Protein AF-A0A8R7PH50-F1 (afdb_monomer)

pLDDT: mean 73.15, std 24.04, range [29.03, 97.69]

Mean predicted aligned error: 17.07 Å

InterPro domains:
  IPR008195 Large ribosomal subunit protein eL34 [PF01199] (1-93)
  IPR008195 Large ribosomal subunit protein eL34 [PR01250] (13-26)
  IPR008195 Large ribosomal subunit protein eL34 [PR01250] (26-43)
  IPR008195 Large ribosomal subunit protein eL34 [PR01250] (44-54)
  IPR008195 Large ribosomal subunit protein eL34 [PR01250] (66-88)
  IPR008195 Large ribosomal subunit protein eL34 [PTHR10759] (1-93)
  IPR018065 Large ribosomal subunit protein eL34, conserved site [PS01145] (15-28)
  IPR038562 Large ribosomal subunit protein eL34, C-terminal domain superfamily [G3DSA:6.20.340.10] (39-98)

Structure (mmCIF, N/CA/C/O backbone):
data_AF-A0A8R7PH50-F1
#
_entry.id   AF-A0A8R7PH50-F1
#
loop_
_atom_site.group_PDB
_atom_site.id
_atom_site.type_symbol
_atom_site.label_atom_id
_atom_site.label_alt_id
_atom_site.label_comp_id
_atom_site.label_asym_id
_atom_site.label_entity_id
_atom_site.label_seq_id
_atom_site.pdbx_PDB_ins_code
_atom_site.Cartn_x
_atom_site.Cartn_y
_atom_site.Cartn_z
_atom_site.occupancy
_atom_site.B_iso_or_equiv
_atom_site.auth_seq_id
_atom_site.auth_comp_id
_atom_site.auth_asym_id
_atom_site.auth_atom_id
_atom_site.pdbx_PDB_model_num
ATOM 1 N N . MET A 1 1 ? -35.420 -4.222 21.390 1.00 72.69 1 MET A N 1
ATOM 2 C CA . MET A 1 1 ? -34.577 -3.058 21.012 1.00 72.69 1 MET A CA 1
ATOM 3 C C . MET A 1 1 ? -33.168 -3.533 20.674 1.00 72.69 1 MET A C 1
ATOM 5 O O . MET A 1 1 ? -32.675 -4.430 21.343 1.00 72.69 1 MET A O 1
ATOM 9 N N . VAL A 1 2 ? -32.517 -2.946 19.665 1.00 85.06 2 VAL A N 1
ATOM 10 C CA . VAL A 1 2 ? -31.097 -3.212 19.349 1.00 85.06 2 VAL A CA 1
ATOM 11 C C . VAL A 1 2 ? -30.196 -2.514 20.377 1.00 85.06 2 VAL A C 1
ATOM 13 O O . VAL A 1 2 ? -30.500 -1.403 20.812 1.00 85.06 2 VAL A O 1
ATOM 16 N N . GLN A 1 3 ? -29.089 -3.149 20.772 1.00 89.44 3 GLN A N 1
ATOM 17 C CA . GLN A 1 3 ? -28.140 -2.582 21.735 1.00 89.44 3 GLN A CA 1
ATOM 18 C C . GLN A 1 3 ? -27.491 -1.297 21.181 1.00 89.44 3 GLN A C 1
ATOM 20 O O . GLN A 1 3 ? -26.799 -1.334 20.162 1.00 89.44 3 GLN A O 1
ATOM 25 N N . ARG A 1 4 ? -27.690 -0.158 21.860 1.00 92.12 4 ARG A N 1
ATOM 26 C CA . ARG A 1 4 ? -27.020 1.118 21.544 1.00 92.12 4 ARG A CA 1
ATOM 27 C C . ARG A 1 4 ? -25.579 1.116 22.060 1.00 92.12 4 ARG A C 1
ATOM 29 O O . ARG A 1 4 ? -25.273 0.469 23.059 1.00 92.12 4 ARG A O 1
ATOM 36 N N . LEU A 1 5 ? -24.699 1.850 21.379 1.00 94.25 5 LEU A N 1
ATOM 37 C CA . LEU A 1 5 ? -23.260 1.856 21.644 1.00 94.25 5 LEU A CA 1
ATOM 38 C C . LEU A 1 5 ? -22.731 3.266 21.890 1.00 94.25 5 LEU A C 1
ATOM 40 O O . LEU A 1 5 ? -23.146 4.217 21.230 1.00 94.25 5 LEU A O 1
ATOM 44 N N . THR A 1 6 ? -21.750 3.372 22.781 1.00 94.94 6 THR A N 1
ATOM 45 C CA . THR A 1 6 ? -21.052 4.614 23.127 1.00 94.94 6 THR A CA 1
ATOM 46 C C . THR A 1 6 ? -19.576 4.536 22.742 1.00 94.94 6 THR A C 1
ATOM 48 O O . THR A 1 6 ? -18.958 3.466 22.761 1.00 94.94 6 THR A O 1
ATOM 51 N N . TYR A 1 7 ? -18.991 5.670 22.349 1.00 96.31 7 TYR A N 1
ATOM 52 C CA . TYR A 1 7 ? -17.561 5.746 22.049 1.00 96.31 7 TYR A CA 1
ATOM 53 C C . TYR A 1 7 ? -16.721 5.452 23.301 1.00 96.31 7 TYR A C 1
ATOM 55 O O . TYR A 1 7 ? -17.050 5.890 24.396 1.00 96.31 7 TYR A O 1
ATOM 63 N N . ARG A 1 8 ? -15.612 4.719 23.130 1.00 93.81 8 ARG A N 1
ATOM 64 C CA . ARG A 1 8 ? -14.705 4.337 24.230 1.00 93.81 8 ARG A CA 1
ATOM 65 C C . ARG A 1 8 ? -13.585 5.354 24.484 1.00 93.81 8 ARG A C 1
ATOM 67 O O . ARG A 1 8 ? -12.971 5.331 25.542 1.00 93.81 8 ARG A O 1
ATOM 74 N N . LYS A 1 9 ? -13.252 6.190 23.496 1.00 93.00 9 LYS A N 1
ATOM 75 C CA . LYS A 1 9 ? -12.278 7.287 23.622 1.00 93.00 9 LYS A CA 1
ATOM 76 C C . LYS A 1 9 ? -12.958 8.547 24.139 1.00 93.00 9 LYS A C 1
ATOM 78 O O . LYS A 1 9 ? -14.134 8.765 23.881 1.00 93.00 9 LYS A O 1
ATOM 83 N N . ARG A 1 10 ? -12.147 9.437 24.721 1.00 95.44 10 ARG A N 1
ATOM 84 C CA . ARG A 1 10 ? -12.545 10.795 25.124 1.00 95.44 10 ARG A CA 1
ATOM 85 C C . ARG A 1 10 ? -13.176 11.615 23.989 1.00 95.44 10 ARG A C 1
ATOM 87 O O . ARG A 1 10 ? -14.043 12.438 24.243 1.00 95.44 10 ARG A O 1
ATOM 94 N N . HIS A 1 11 ? -12.729 11.433 22.745 1.00 94.88 11 HIS A N 1
ATOM 95 C CA . HIS A 1 11 ? -13.247 12.203 21.612 1.00 94.88 11 HIS A CA 1
ATOM 96 C C . HIS A 1 11 ? -14.622 11.688 21.166 1.00 94.88 11 HIS A C 1
ATOM 98 O O . HIS A 1 11 ? -14.730 10.585 20.625 1.00 94.88 11 HIS A O 1
ATOM 104 N N . SER A 1 12 ? -15.642 12.526 21.350 1.00 94.88 12 SER A N 1
ATOM 105 C CA . SER A 1 12 ? -17.048 12.256 21.026 1.00 94.88 12 SER A CA 1
ATOM 106 C C . SER A 1 12 ? -17.415 12.516 19.559 1.00 94.88 12 SER A C 1
ATOM 108 O O . SER A 1 12 ? -18.400 11.972 19.067 1.00 94.88 12 SER A O 1
ATOM 110 N N . TYR A 1 13 ? -16.627 13.319 18.839 1.00 96.50 13 TYR A N 1
ATOM 111 C CA . TYR A 1 13 ? -16.949 13.743 17.474 1.00 96.50 13 TYR A CA 1
ATOM 112 C C . TYR A 1 13 ? -16.704 12.657 16.414 1.00 96.50 13 TYR A C 1
ATOM 114 O O . TYR A 1 13 ? -15.697 11.933 16.440 1.00 96.50 13 TYR A O 1
ATOM 122 N N . ALA A 1 14 ? -17.587 12.610 15.413 1.00 95.12 14 ALA A N 1
ATOM 123 C CA . ALA A 1 14 ? -17.524 11.699 14.269 1.00 95.12 14 ALA A CA 1
ATOM 124 C C . ALA A 1 14 ? -16.546 12.200 13.187 1.00 95.12 14 ALA A C 1
ATOM 126 O O . ALA A 1 14 ? -16.924 12.577 12.081 1.00 95.12 14 ALA A O 1
ATOM 127 N N . THR A 1 15 ? -15.254 12.235 13.512 1.00 95.94 15 THR A N 1
ATOM 128 C CA . THR A 1 15 ? -14.207 12.673 12.575 1.00 95.94 15 THR A CA 1
ATOM 129 C C . THR A 1 15 ? -13.652 11.516 11.741 1.00 95.94 15 THR A C 1
ATOM 131 O O . THR A 1 15 ? -13.699 10.350 12.134 1.00 95.94 15 THR A O 1
ATOM 134 N N . LYS A 1 16 ? -13.010 11.826 10.603 1.00 94.12 16 LYS A N 1
ATOM 135 C CA . LYS A 1 16 ? -12.380 10.819 9.720 1.00 94.12 16 LYS A CA 1
ATOM 136 C C . LYS A 1 16 ? -11.319 9.954 10.424 1.00 94.12 16 LYS A C 1
ATOM 138 O O . LYS A 1 16 ? -10.982 8.885 9.931 1.00 94.12 16 LYS A O 1
ATOM 143 N N . SER A 1 17 ? -10.691 10.429 11.500 1.00 93.38 17 SER A N 1
ATOM 144 C CA . SER A 1 17 ? -9.720 9.654 12.296 1.00 93.38 17 SER A CA 1
ATOM 145 C C . SER A 1 17 ? -10.383 8.784 13.361 1.00 93.38 17 SER A C 1
ATOM 147 O O . SER A 1 17 ? -9.772 7.802 13.780 1.00 93.38 17 SER A O 1
ATOM 149 N N . ASN A 1 18 ? -11.609 9.117 13.768 1.00 95.69 18 ASN A N 1
ATOM 150 C CA . ASN A 1 18 ? -12.392 8.416 14.781 1.00 95.69 18 ASN A CA 1
ATOM 151 C C . ASN A 1 18 ? -13.345 7.381 14.157 1.00 95.69 18 ASN A C 1
ATOM 153 O O . ASN A 1 18 ? -14.480 7.214 14.594 1.00 95.69 18 ASN A O 1
ATOM 157 N N . GLN A 1 19 ? -12.893 6.695 13.104 1.00 95.00 19 GLN A N 1
ATOM 158 C CA . GLN A 1 19 ? -13.675 5.646 12.455 1.00 95.00 19 GLN A CA 1
ATOM 159 C C . GLN A 1 19 ? -13.771 4.419 13.366 1.00 95.00 19 GLN A C 1
ATOM 161 O O . GLN A 1 19 ? -12.776 3.952 13.933 1.00 95.00 19 GLN A O 1
ATOM 166 N N . THR A 1 20 ? -14.981 3.884 13.497 1.00 95.88 20 THR A N 1
ATOM 167 C CA . THR A 1 20 ? -15.283 2.748 14.368 1.00 95.88 20 THR A CA 1
ATOM 168 C C . THR A 1 20 ? -15.916 1.610 13.579 1.00 95.88 20 THR A C 1
ATOM 170 O O . THR A 1 20 ? -16.556 1.820 12.552 1.00 95.88 20 THR A O 1
ATOM 173 N N . ARG A 1 21 ? -15.705 0.383 14.056 1.00 96.06 21 ARG A N 1
ATOM 174 C CA . ARG A 1 21 ? -16.382 -0.828 13.593 1.00 96.06 21 ARG A CA 1
ATOM 175 C C . ARG A 1 21 ? -17.095 -1.451 14.783 1.00 96.06 21 ARG A C 1
ATOM 177 O O . ARG A 1 21 ? -16.498 -1.580 15.852 1.00 96.06 21 ARG A O 1
ATOM 184 N N . VAL A 1 22 ? -18.349 -1.843 14.598 1.00 95.88 22 VAL A N 1
ATOM 185 C CA . VAL A 1 22 ? -19.089 -2.615 15.599 1.00 95.88 22 VAL A CA 1
ATOM 186 C C . VAL A 1 22 ? -18.622 -4.065 15.533 1.00 95.88 22 VAL A C 1
ATOM 188 O O . VAL A 1 22 ? -18.632 -4.674 14.463 1.00 95.88 22 VAL A O 1
ATOM 191 N N . VAL A 1 23 ? -18.179 -4.606 16.665 1.00 95.81 23 VAL A N 1
ATOM 192 C CA . VAL A 1 23 ? -17.703 -5.988 16.787 1.00 95.81 23 VAL A CA 1
ATOM 193 C C . VAL A 1 23 ? -18.449 -6.661 17.937 1.00 95.81 23 VAL A C 1
ATOM 195 O O . VAL A 1 23 ? -18.641 -6.051 18.990 1.00 95.81 23 VAL A O 1
ATOM 198 N N . LYS A 1 24 ? -18.877 -7.911 17.731 1.00 95.75 24 LYS A N 1
ATOM 199 C CA . LYS A 1 24 ? -19.385 -8.775 18.804 1.00 95.75 24 LYS A CA 1
ATOM 200 C C . LYS A 1 24 ? -18.197 -9.310 19.592 1.00 95.75 24 LYS A C 1
ATOM 202 O O . LYS A 1 24 ? -17.303 -9.925 19.015 1.00 95.75 24 LYS A O 1
ATOM 207 N N . THR A 1 25 ? -18.160 -9.037 20.888 1.00 94.62 25 THR A N 1
ATOM 208 C CA . THR A 1 25 ? -17.159 -9.627 21.777 1.00 94.62 25 THR A CA 1
ATOM 209 C C . THR A 1 25 ? -17.535 -11.076 22.097 1.00 94.62 25 THR A C 1
ATOM 211 O O . THR A 1 25 ? -18.711 -11.430 22.000 1.00 94.62 25 THR A O 1
ATOM 214 N N . PRO A 1 26 ? -16.573 -11.921 22.509 1.00 97.69 26 PRO A N 1
ATOM 215 C CA . PRO A 1 26 ? -16.873 -13.289 22.943 1.00 97.69 26 PRO A CA 1
ATOM 216 C C . PRO A 1 26 ? -17.895 -13.345 24.092 1.00 97.69 26 PRO A C 1
ATOM 218 O O . PRO A 1 26 ? -18.672 -14.284 24.163 1.00 97.69 26 PRO A O 1
ATOM 221 N N . GLY A 1 27 ? -17.987 -12.301 24.927 1.00 94.88 27 GLY A N 1
ATOM 222 C CA . GLY A 1 27 ? -19.024 -12.167 25.961 1.00 94.88 27 GLY A CA 1
ATOM 223 C C . GLY A 1 27 ? -20.410 -11.750 25.445 1.00 94.88 27 GLY A C 1
ATOM 224 O O . GLY A 1 27 ? -21.210 -11.239 26.222 1.00 94.88 27 GLY A O 1
ATOM 225 N N . GLY A 1 28 ? -20.675 -11.853 24.139 1.00 92.38 28 GLY A N 1
ATOM 226 C CA . GLY A 1 28 ? -21.988 -11.588 23.538 1.00 92.38 28 GLY A CA 1
ATOM 227 C C . GLY A 1 28 ? -22.396 -10.113 23.453 1.00 92.38 28 GLY A C 1
ATOM 228 O O . GLY A 1 28 ? -23.514 -9.812 23.043 1.00 92.38 28 GLY A O 1
ATOM 229 N N . ARG A 1 29 ? -21.508 -9.171 23.801 1.00 93.62 29 ARG A N 1
ATOM 230 C CA . ARG A 1 29 ? -21.803 -7.726 23.805 1.00 93.62 29 ARG A CA 1
ATOM 231 C C . ARG A 1 29 ? -21.351 -7.077 22.500 1.00 93.62 29 ARG A C 1
ATOM 233 O O . ARG A 1 29 ? -20.256 -7.349 22.005 1.00 93.62 29 ARG A O 1
ATOM 240 N N . LEU A 1 30 ? -22.156 -6.164 21.962 1.00 95.56 30 LEU A N 1
ATOM 241 C CA . LEU A 1 30 ? -21.722 -5.299 20.866 1.00 95.56 30 LEU A CA 1
ATOM 242 C C . LEU A 1 30 ? -20.850 -4.169 21.426 1.00 95.56 30 LEU A C 1
ATOM 244 O O . LEU A 1 30 ? -21.208 -3.538 22.418 1.00 95.56 30 LEU A O 1
ATOM 248 N N . VAL A 1 31 ? -19.685 -3.931 20.818 1.00 95.19 31 VAL A N 1
ATOM 249 C CA . VAL A 1 31 ? -18.736 -2.891 21.250 1.00 95.19 31 VAL A CA 1
ATOM 250 C C . VAL A 1 31 ? -18.092 -2.216 20.034 1.00 95.19 31 VAL A C 1
ATOM 252 O O . VAL A 1 31 ? -17.787 -2.873 19.036 1.00 95.19 31 VAL A O 1
ATOM 255 N N . TYR A 1 32 ? -17.829 -0.905 20.118 1.00 96.06 32 TYR A N 1
ATOM 256 C CA . TYR A 1 32 ? -17.016 -0.205 19.120 1.00 96.06 32 TYR A CA 1
ATOM 257 C C . TYR A 1 32 ? -15.528 -0.543 19.258 1.00 96.06 32 TYR A C 1
ATOM 259 O O . TYR A 1 32 ? -14.914 -0.370 20.316 1.00 96.06 32 TYR A O 1
ATOM 267 N N . GLN A 1 33 ? -14.919 -0.942 18.146 1.00 95.69 33 GLN A N 1
ATOM 268 C CA . GLN A 1 33 ? -13.472 -1.007 17.981 1.00 95.69 33 GLN A CA 1
ATOM 269 C C . GLN A 1 33 ? -12.998 0.092 17.031 1.00 95.69 33 GLN A C 1
ATOM 271 O O . GLN A 1 33 ? -13.599 0.340 15.984 1.00 95.69 33 GLN A O 1
ATOM 276 N N . TYR A 1 34 ? -11.903 0.759 17.392 1.00 95.50 34 TYR A N 1
ATOM 277 C CA . TYR A 1 34 ? -11.336 1.824 16.573 1.00 95.50 34 TYR A CA 1
ATOM 278 C C . TYR A 1 34 ? -10.526 1.248 15.427 1.00 95.50 34 TYR A C 1
ATOM 280 O O . TYR A 1 34 ? -9.557 0.520 15.638 1.00 95.50 34 TYR A O 1
ATOM 288 N N . THR A 1 35 ? -10.895 1.637 14.214 1.00 94.06 35 THR A N 1
ATOM 289 C CA . THR A 1 35 ? -10.172 1.247 13.009 1.00 94.06 35 THR A CA 1
ATOM 290 C C . THR A 1 35 ? -9.344 2.429 12.525 1.00 94.06 35 THR A C 1
ATOM 292 O O . THR A 1 35 ? -9.778 3.581 12.548 1.00 94.06 35 THR A O 1
ATOM 295 N N . LYS A 1 36 ? -8.109 2.167 12.098 1.00 94.38 36 LYS A N 1
ATOM 296 C CA . LYS A 1 36 ? -7.271 3.198 11.480 1.00 94.38 36 LYS A CA 1
ATOM 297 C C . LYS A 1 36 ? -7.816 3.533 10.087 1.00 94.38 36 LYS A C 1
ATOM 299 O O . LYS A 1 36 ? -8.364 2.671 9.408 1.00 94.38 36 LYS A O 1
ATOM 304 N N . LYS A 1 37 ? -7.577 4.766 9.627 1.00 94.69 37 LYS A N 1
ATOM 305 C CA . LYS A 1 37 ? -7.857 5.165 8.238 1.00 94.69 37 LYS A CA 1
ATOM 306 C C . LYS A 1 37 ? -7.211 4.179 7.262 1.00 94.69 37 LYS A C 1
ATOM 308 O O . LYS A 1 37 ? -6.031 3.855 7.422 1.00 94.69 37 LYS A O 1
ATOM 313 N N . ARG A 1 38 ? -7.971 3.764 6.246 1.00 92.75 38 ARG A N 1
ATOM 314 C CA . ARG A 1 38 ? -7.458 2.945 5.142 1.00 92.75 38 ARG A CA 1
ATOM 315 C C . ARG A 1 38 ? -6.370 3.721 4.402 1.00 92.75 38 ARG A C 1
ATOM 317 O O . ARG A 1 38 ? -6.560 4.889 4.065 1.00 92.75 38 ARG A O 1
ATOM 324 N N . ALA A 1 39 ? -5.220 3.086 4.206 1.00 93.19 39 ALA A N 1
ATOM 325 C CA . ALA A 1 39 ? -4.103 3.692 3.500 1.00 93.19 39 ALA A CA 1
ATOM 326 C C . ALA A 1 39 ? -4.278 3.541 1.985 1.00 93.19 39 ALA A C 1
ATOM 328 O O . ALA A 1 39 ? -4.769 2.520 1.503 1.00 93.19 39 ALA A O 1
ATOM 329 N N . SER A 1 40 ? -3.845 4.557 1.242 1.00 91.06 40 SER A N 1
ATOM 330 C CA . SER A 1 40 ? -3.615 4.418 -0.194 1.00 91.06 40 SER A CA 1
ATOM 331 C C . SER A 1 40 ? -2.228 3.822 -0.415 1.00 91.06 40 SER A C 1
ATOM 333 O O . SER A 1 40 ? -1.280 4.215 0.262 1.00 91.06 40 SER A O 1
ATOM 335 N N . GLY A 1 41 ? -2.122 2.864 -1.335 1.00 90.44 41 GLY A N 1
ATOM 336 C CA . GLY A 1 41 ? -0.841 2.279 -1.727 1.00 90.44 41 GLY A CA 1
ATOM 337 C C . GLY A 1 41 ? 0.038 3.241 -2.534 1.00 90.44 41 GLY A C 1
ATOM 338 O O . GLY A 1 41 ? -0.469 4.250 -3.040 1.00 90.44 41 GLY A O 1
ATOM 339 N N . PRO A 1 42 ? 1.334 2.920 -2.686 1.00 93.31 42 PRO A N 1
ATOM 340 C CA . PRO A 1 42 ? 2.244 3.686 -3.527 1.00 93.31 42 PRO A CA 1
ATOM 341 C C . PRO A 1 42 ? 1.801 3.624 -4.993 1.00 93.31 42 PRO A C 1
ATOM 343 O O . PRO A 1 42 ? 1.416 2.569 -5.508 1.00 93.31 42 PRO A O 1
ATOM 346 N N . LYS A 1 43 ? 1.843 4.778 -5.659 1.00 94.12 43 LYS A N 1
ATOM 347 C CA . LYS A 1 43 ? 1.451 4.942 -7.061 1.00 94.12 43 LYS A CA 1
ATOM 348 C C . LYS A 1 43 ? 2.669 5.287 -7.907 1.00 94.12 43 LYS A C 1
ATOM 350 O O . LYS A 1 43 ? 3.577 5.963 -7.435 1.00 94.12 43 LYS A O 1
ATOM 355 N N . CYS A 1 44 ? 2.646 4.849 -9.158 1.00 93.94 44 CYS A N 1
ATOM 356 C CA . CYS A 1 44 ? 3.578 5.308 -10.176 1.00 93.94 44 CYS A CA 1
ATOM 357 C C . CYS A 1 44 ? 3.278 6.782 -10.515 1.00 93.94 44 CYS A C 1
ATOM 359 O O . CYS A 1 44 ? 2.109 7.093 -10.752 1.00 93.94 44 CYS A O 1
ATOM 361 N N . PRO A 1 45 ? 4.281 7.676 -10.584 1.00 92.38 45 PRO A N 1
ATOM 362 C CA . PRO A 1 45 ? 4.068 9.074 -10.959 1.00 92.38 45 PRO A CA 1
ATOM 363 C C . PRO A 1 45 ? 3.690 9.247 -12.436 1.00 92.38 45 PRO A C 1
ATOM 365 O O . PRO A 1 45 ? 2.948 10.162 -12.757 1.00 92.38 45 PRO A O 1
ATOM 368 N N . VAL A 1 46 ? 4.163 8.360 -13.322 1.00 92.38 46 VAL A N 1
ATOM 369 C CA . VAL A 1 46 ? 3.903 8.444 -14.772 1.00 92.38 46 VAL A CA 1
ATOM 370 C C . VAL A 1 46 ? 2.525 7.874 -15.107 1.00 92.38 46 VAL A C 1
ATOM 372 O O . VAL A 1 46 ? 1.681 8.545 -15.681 1.00 92.38 46 VAL A O 1
ATOM 375 N N . THR A 1 47 ? 2.272 6.625 -14.710 1.00 90.56 47 THR A N 1
ATOM 376 C CA . THR A 1 47 ? 1.043 5.913 -15.094 1.00 90.56 47 THR A CA 1
ATOM 377 C C . THR A 1 47 ? -0.119 6.141 -14.119 1.00 90.56 47 THR A C 1
ATOM 379 O O . THR A 1 47 ? -1.231 5.698 -14.381 1.00 90.56 47 THR A O 1
ATOM 382 N N . GLY A 1 48 ? 0.128 6.666 -12.913 1.00 90.25 48 GLY A N 1
ATOM 383 C CA . GLY A 1 48 ? -0.874 6.760 -11.835 1.00 90.25 48 GLY A CA 1
ATOM 384 C C . GLY A 1 48 ? -1.341 5.414 -11.247 1.00 90.25 48 GLY A C 1
ATOM 385 O O . GLY A 1 48 ? -1.982 5.380 -10.191 1.00 90.25 48 GLY A O 1
ATOM 386 N N . LYS A 1 49 ? -0.998 4.290 -11.894 1.00 91.12 49 LYS A N 1
ATOM 387 C CA . LYS A 1 49 ? -1.290 2.921 -11.449 1.00 91.12 49 LYS A CA 1
ATOM 388 C C . LYS A 1 49 ? -0.589 2.617 -10.121 1.00 91.12 49 LYS A C 1
ATOM 390 O O . LYS A 1 49 ? 0.515 3.093 -9.849 1.00 91.12 49 LYS A O 1
ATOM 395 N N . LYS A 1 50 ? -1.231 1.793 -9.291 1.00 92.00 50 LYS A N 1
ATOM 396 C CA . LYS A 1 50 ? -0.655 1.301 -8.030 1.00 92.00 50 LYS A CA 1
ATOM 397 C C . LYS A 1 50 ? 0.484 0.327 -8.325 1.00 92.00 50 LYS A C 1
ATOM 399 O O . LYS A 1 50 ? 0.397 -0.454 -9.272 1.00 92.00 50 LYS A O 1
ATOM 404 N N . ILE A 1 51 ? 1.535 0.362 -7.513 1.00 92.06 51 ILE A N 1
ATOM 405 C CA . ILE A 1 51 ? 2.664 -0.558 -7.665 1.00 92.06 51 ILE A CA 1
ATOM 406 C C . ILE A 1 51 ? 2.262 -1.931 -7.125 1.00 92.06 51 ILE A C 1
ATOM 408 O O . ILE A 1 51 ? 1.904 -2.074 -5.957 1.00 92.06 51 ILE A O 1
ATOM 412 N N . GLN A 1 52 ? 2.315 -2.938 -7.994 1.00 90.81 52 GLN A N 1
ATOM 413 C CA . GLN A 1 52 ? 2.012 -4.324 -7.648 1.00 90.81 52 GLN A CA 1
ATOM 414 C C . GLN A 1 52 ? 3.112 -4.917 -6.755 1.00 90.81 52 GLN A C 1
ATOM 416 O O . GLN A 1 52 ? 4.281 -4.550 -6.864 1.00 90.81 52 GLN A O 1
ATOM 421 N N . GLY A 1 53 ? 2.730 -5.832 -5.864 1.00 90.81 53 GLY A N 1
ATOM 422 C CA . GLY A 1 53 ? 3.654 -6.518 -4.953 1.00 90.81 53 GLY A CA 1
ATOM 423 C C . GLY A 1 53 ? 4.003 -5.751 -3.672 1.00 90.81 53 GLY A C 1
ATOM 424 O O . GLY A 1 53 ? 4.598 -6.337 -2.773 1.00 90.81 53 GLY A O 1
ATOM 425 N N . ILE A 1 54 ? 3.599 -4.481 -3.535 1.00 93.44 54 ILE A N 1
ATOM 426 C CA . ILE A 1 54 ? 3.830 -3.692 -2.316 1.00 93.44 54 ILE A CA 1
ATOM 427 C C . ILE A 1 54 ? 2.518 -3.561 -1.515 1.00 93.44 54 ILE A C 1
ATOM 429 O O . ILE A 1 54 ? 1.509 -3.105 -2.056 1.00 93.44 54 ILE A O 1
ATOM 433 N N . PRO A 1 55 ? 2.496 -3.918 -0.215 1.00 93.06 55 PRO A N 1
ATOM 434 C CA . PRO A 1 55 ? 1.279 -3.919 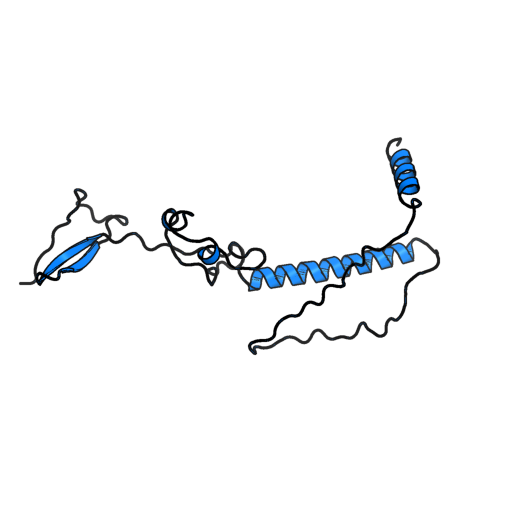0.591 1.00 93.06 55 PRO A CA 1
ATOM 435 C C . PRO A 1 55 ? 0.783 -2.502 0.894 1.00 93.06 55 PRO A C 1
ATOM 437 O O . PRO A 1 55 ? 1.563 -1.605 1.197 1.00 93.06 55 PRO A O 1
ATOM 440 N N . HIS A 1 56 ? -0.531 -2.282 0.889 1.00 93.25 56 HIS A N 1
ATOM 441 C CA . HIS A 1 56 ? -1.121 -0.967 1.161 1.00 93.25 56 HIS A CA 1
ATOM 442 C C . HIS A 1 56 ? -1.224 -0.702 2.667 1.00 93.25 56 HIS A C 1
ATOM 444 O O . HIS A 1 56 ? -2.232 -1.006 3.304 1.00 93.25 56 HIS A O 1
ATOM 450 N N . LEU A 1 57 ? -0.167 -0.132 3.237 1.00 93.75 57 LEU A N 1
ATOM 451 C CA . LEU A 1 57 ? -0.061 0.129 4.670 1.00 93.75 57 LEU A CA 1
ATOM 452 C C . LEU A 1 57 ? 0.103 1.618 4.960 1.00 93.75 57 LEU A C 1
ATOM 454 O O . LEU A 1 57 ? 0.389 2.434 4.084 1.00 93.75 57 LEU A O 1
ATOM 458 N N . ARG A 1 58 ? -0.080 1.998 6.223 1.00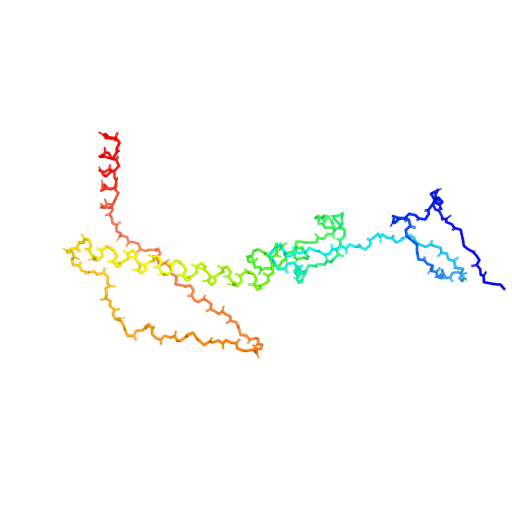 93.81 58 ARG A N 1
ATOM 459 C CA . ARG A 1 58 ? 0.151 3.382 6.654 1.00 93.81 58 ARG A CA 1
ATOM 460 C C . ARG A 1 58 ? 1.664 3.630 6.793 1.00 93.81 58 ARG A C 1
ATOM 462 O O 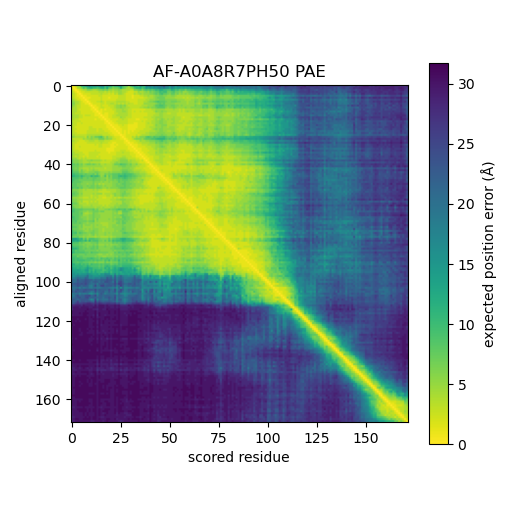. ARG A 1 58 ? 2.374 2.702 7.168 1.00 93.81 58 ARG A O 1
ATOM 469 N N . PRO A 1 59 ? 2.195 4.855 6.605 1.00 92.75 59 PRO A N 1
ATOM 470 C CA . PRO A 1 59 ? 3.648 5.092 6.654 1.00 92.75 59 PRO A CA 1
ATOM 471 C C . PRO A 1 59 ? 4.340 4.620 7.946 1.00 92.75 59 PRO A C 1
ATOM 473 O O . PRO A 1 59 ? 5.477 4.162 7.927 1.00 92.75 59 PRO A O 1
ATOM 476 N N . THR A 1 60 ? 3.631 4.648 9.080 1.00 93.38 60 THR A N 1
ATOM 477 C CA . THR A 1 60 ? 4.135 4.118 10.362 1.00 93.38 60 THR A CA 1
ATOM 478 C C . THR A 1 60 ? 4.356 2.597 10.359 1.00 93.38 60 THR A C 1
ATOM 480 O O . THR A 1 60 ? 5.195 2.089 11.094 1.00 93.38 60 THR A O 1
ATOM 483 N N . GLU A 1 61 ? 3.619 1.857 9.532 1.00 93.38 61 GLU A N 1
ATOM 484 C CA . GLU A 1 61 ? 3.738 0.402 9.374 1.00 93.38 61 GLU A CA 1
ATOM 485 C C . GLU A 1 61 ? 4.825 0.016 8.360 1.00 93.38 61 GLU A C 1
ATOM 487 O O . GLU A 1 61 ? 5.392 -1.063 8.473 1.00 93.38 61 GLU A O 1
ATOM 492 N N . TYR A 1 62 ? 5.203 0.923 7.453 1.00 92.06 62 TYR A N 1
ATOM 493 C CA . TYR A 1 62 ? 6.341 0.756 6.536 1.00 92.06 62 TYR A CA 1
ATOM 494 C C . TYR A 1 62 ? 7.718 0.892 7.203 1.00 92.06 62 TYR A C 1
ATOM 496 O O . TYR A 1 62 ? 8.752 0.664 6.564 1.00 92.06 62 TYR A O 1
ATOM 504 N N . LYS A 1 63 ? 7.759 1.276 8.484 1.00 93.81 63 LYS A N 1
ATOM 505 C CA . LYS A 1 63 ? 9.008 1.386 9.241 1.00 93.81 63 LYS A CA 1
ATOM 506 C C . LYS A 1 63 ? 9.745 0.042 9.267 1.00 93.81 63 LYS A C 1
ATOM 508 O O . LYS A 1 63 ? 9.135 -1.019 9.395 1.00 93.81 63 LYS A O 1
ATOM 513 N N . ARG A 1 64 ? 11.081 0.108 9.214 1.00 91.94 64 ARG A N 1
ATOM 514 C CA . ARG A 1 64 ? 11.979 -1.065 9.180 1.00 91.94 64 ARG A CA 1
ATOM 515 C C . ARG A 1 64 ? 11.787 -2.020 10.367 1.00 91.94 64 ARG A C 1
ATOM 517 O O . ARG A 1 64 ? 12.067 -3.199 10.220 1.00 91.94 64 ARG A O 1
ATOM 524 N N . SER A 1 65 ? 11.292 -1.526 11.502 1.00 94.38 65 SER A N 1
ATOM 525 C CA . SER A 1 65 ? 11.013 -2.333 12.696 1.00 94.38 65 SER A CA 1
ATOM 526 C C . SER A 1 65 ? 9.779 -3.229 12.580 1.00 94.38 65 SER A C 1
ATOM 528 O O . SER A 1 65 ? 9.687 -4.213 13.301 1.00 94.38 65 SER A O 1
ATOM 530 N N . ARG A 1 66 ? 8.818 -2.904 11.704 1.00 93.06 66 ARG A N 1
ATOM 531 C CA . ARG A 1 66 ? 7.578 -3.686 11.548 1.00 93.06 66 ARG A CA 1
ATOM 532 C C . ARG A 1 66 ? 7.537 -4.517 10.277 1.00 93.06 66 ARG A C 1
ATOM 534 O O . ARG A 1 66 ? 6.884 -5.556 10.262 1.00 93.06 66 ARG A O 1
ATOM 541 N N . LEU A 1 67 ? 8.197 -4.059 9.213 1.00 93.38 67 LEU A N 1
ATOM 542 C CA . LEU A 1 67 ? 8.183 -4.734 7.920 1.00 93.38 67 LEU A CA 1
ATOM 543 C C . LEU A 1 67 ? 9.602 -4.973 7.399 1.00 93.38 67 LEU A C 1
ATOM 545 O O . LEU A 1 67 ? 10.441 -4.067 7.365 1.00 93.38 67 LEU A O 1
ATOM 549 N N . SER A 1 68 ? 9.852 -6.202 6.942 1.00 93.62 68 SER A N 1
ATOM 550 C CA . SER A 1 68 ? 11.123 -6.593 6.331 1.00 93.62 68 SER A CA 1
ATOM 551 C C . SER A 1 68 ? 11.368 -5.858 5.005 1.00 93.62 68 SER A C 1
ATOM 553 O O . SER A 1 68 ? 10.482 -5.208 4.448 1.00 93.62 68 SER A O 1
ATOM 555 N N . ARG A 1 69 ? 12.606 -5.896 4.491 1.00 91.00 69 ARG A N 1
ATOM 556 C CA . ARG A 1 69 ? 12.960 -5.225 3.223 1.00 91.00 69 ARG A CA 1
ATOM 557 C C . ARG A 1 69 ? 12.213 -5.817 2.027 1.00 91.00 69 ARG A C 1
ATOM 559 O O . ARG A 1 69 ? 11.642 -5.049 1.267 1.00 91.00 69 ARG A O 1
ATOM 566 N N . ASN A 1 70 ? 12.147 -7.145 1.931 1.00 92.12 70 ASN A N 1
ATOM 567 C CA . ASN A 1 70 ? 11.502 -7.853 0.820 1.00 92.12 70 ASN A CA 1
ATOM 568 C C . ASN A 1 70 ? 10.046 -7.391 0.604 1.00 92.12 70 ASN A C 1
ATOM 570 O O . ASN A 1 70 ? 9.642 -7.066 -0.499 1.00 92.12 70 ASN A O 1
ATOM 574 N N . ARG A 1 71 ? 9.276 -7.206 1.682 1.00 92.12 71 ARG A N 1
ATOM 575 C CA . ARG A 1 71 ? 7.878 -6.746 1.581 1.00 92.12 71 ARG A CA 1
ATOM 576 C C . ARG A 1 71 ? 7.714 -5.269 1.200 1.00 92.12 71 ARG A C 1
ATOM 578 O O . ARG A 1 71 ? 6.593 -4.835 0.968 1.00 92.12 71 ARG A O 1
ATOM 585 N N . ARG A 1 72 ? 8.784 -4.468 1.206 1.00 92.31 72 ARG A N 1
ATOM 586 C CA . ARG A 1 72 ? 8.736 -3.024 0.904 1.00 92.31 72 ARG A CA 1
ATOM 587 C C . ARG A 1 72 ? 9.163 -2.699 -0.523 1.00 92.31 72 ARG A C 1
ATOM 589 O O . ARG A 1 72 ? 8.912 -1.586 -0.972 1.00 9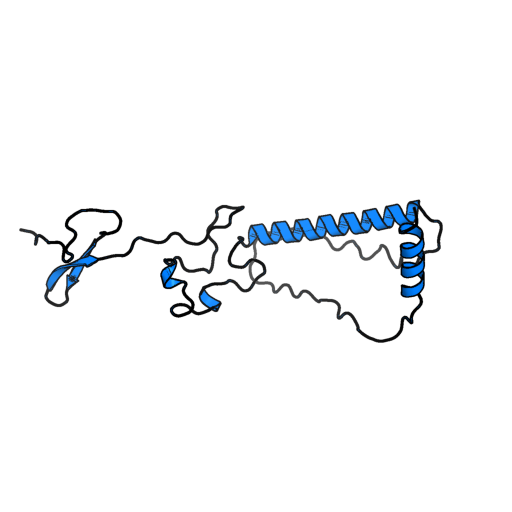2.31 72 ARG A O 1
ATOM 596 N N . THR A 1 73 ? 9.823 -3.628 -1.208 1.00 92.38 73 THR A N 1
ATOM 597 C CA . THR A 1 73 ? 10.465 -3.392 -2.504 1.00 92.38 73 THR A CA 1
ATOM 598 C C . THR A 1 73 ? 10.258 -4.574 -3.434 1.00 92.38 73 THR A C 1
ATOM 600 O O . THR A 1 73 ? 10.309 -5.712 -2.990 1.00 92.38 73 THR A O 1
ATOM 603 N N . VAL A 1 74 ? 10.132 -4.313 -4.730 1.00 93.88 74 VAL A N 1
ATOM 604 C CA . VAL A 1 74 ? 10.193 -5.345 -5.773 1.00 93.88 74 VAL A CA 1
ATOM 605 C C . VAL A 1 74 ? 11.639 -5.487 -6.264 1.00 93.88 74 VAL A C 1
ATOM 607 O O . VAL A 1 74 ? 12.316 -4.478 -6.466 1.00 93.88 74 VAL A O 1
ATOM 610 N N . ASN A 1 75 ? 12.112 -6.717 -6.487 1.00 92.69 75 ASN A N 1
ATOM 611 C CA . ASN A 1 75 ? 13.469 -7.012 -6.977 1.00 92.69 75 ASN A CA 1
ATOM 612 C C . ASN A 1 75 ? 13.627 -6.696 -8.477 1.00 92.69 75 ASN A C 1
ATOM 614 O O . ASN A 1 75 ? 13.723 -7.590 -9.309 1.00 92.69 75 ASN A O 1
ATOM 618 N N . ARG A 1 76 ? 13.621 -5.409 -8.828 1.00 91.50 76 ARG A N 1
ATOM 619 C CA . ARG A 1 76 ? 13.891 -4.889 -10.179 1.00 91.50 76 ARG A CA 1
ATOM 620 C C . ARG A 1 76 ? 14.330 -3.420 -10.100 1.00 91.50 76 ARG A C 1
ATOM 622 O O . ARG A 1 76 ? 14.062 -2.778 -9.075 1.00 91.50 76 ARG A O 1
ATOM 629 N N . PRO A 1 77 ? 14.927 -2.835 -11.156 1.00 91.00 77 PRO A N 1
ATOM 630 C CA . PRO A 1 77 ? 15.191 -1.399 -11.181 1.00 91.00 77 PRO A CA 1
ATOM 631 C C . PRO A 1 77 ? 13.898 -0.597 -10.967 1.00 91.00 77 PRO A C 1
ATOM 633 O O . PRO A 1 77 ? 12.846 -0.907 -11.532 1.00 91.00 77 PRO A O 1
ATOM 636 N N . TYR A 1 78 ? 13.977 0.422 -10.107 1.00 92.75 78 TYR A N 1
ATOM 637 C CA . TYR A 1 78 ? 12.858 1.289 -9.706 1.00 92.75 78 TYR A CA 1
ATOM 638 C C . TYR A 1 78 ? 11.658 0.575 -9.045 1.00 92.75 78 TYR A C 1
ATOM 640 O O . TYR A 1 78 ? 10.543 1.104 -9.059 1.00 92.75 78 TYR A O 1
AT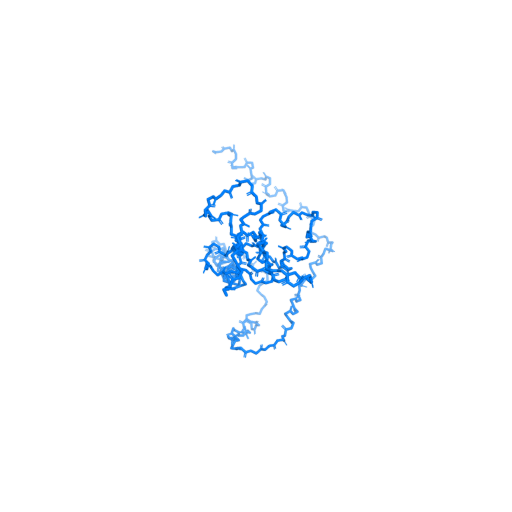OM 648 N N . GLY A 1 79 ? 11.874 -0.590 -8.415 1.00 88.19 79 GLY A N 1
ATOM 649 C CA . GLY A 1 79 ? 10.861 -1.485 -7.823 1.00 88.19 79 GLY A CA 1
ATOM 650 C C . GLY A 1 79 ? 10.012 -0.963 -6.648 1.00 88.19 79 GLY A C 1
ATOM 651 O O . GLY A 1 79 ? 9.435 -1.757 -5.913 1.00 88.19 79 GLY A O 1
ATOM 652 N N . GLY A 1 80 ? 9.916 0.348 -6.456 1.00 91.06 80 GLY A N 1
ATOM 653 C CA . GLY A 1 80 ? 9.004 1.000 -5.506 1.00 91.06 80 GLY A CA 1
ATOM 654 C C . GLY A 1 80 ? 8.567 2.400 -5.935 1.00 91.06 80 GLY A C 1
ATOM 655 O O . GLY A 1 80 ? 7.881 3.082 -5.182 1.00 91.06 80 GLY A O 1
ATOM 656 N N . VAL A 1 81 ? 8.957 2.821 -7.140 1.00 92.69 81 VAL A N 1
ATOM 657 C CA . VAL A 1 81 ? 8.698 4.164 -7.671 1.00 92.69 81 VAL A CA 1
ATOM 658 C C . VAL A 1 81 ? 7.905 4.077 -8.968 1.00 92.69 81 VAL A C 1
ATOM 660 O O . VAL A 1 81 ? 6.912 4.777 -9.131 1.00 92.69 81 VAL A O 1
ATOM 663 N N . LEU A 1 82 ? 8.309 3.192 -9.881 1.00 94.38 82 LEU A N 1
ATOM 664 C CA . LEU A 1 82 ? 7.696 3.064 -11.203 1.00 94.38 82 LEU A CA 1
ATOM 665 C C . LEU A 1 82 ? 6.895 1.768 -11.326 1.00 94.38 82 LEU A C 1
ATOM 667 O O . LEU A 1 82 ? 7.169 0.789 -10.635 1.00 94.38 82 LEU A O 1
ATOM 671 N N . SER A 1 83 ? 5.926 1.738 -12.240 1.00 92.69 83 SER A N 1
ATOM 672 C CA . SER A 1 83 ? 5.235 0.511 -12.659 1.00 92.69 83 SER A CA 1
ATOM 673 C C . SER A 1 83 ? 6.158 -0.373 -13.517 1.00 92.69 83 SER A C 1
ATOM 675 O O . SER A 1 83 ? 7.236 0.053 -13.931 1.00 92.69 83 SER A O 1
ATOM 677 N N . GLY A 1 84 ? 5.783 -1.637 -13.742 1.00 90.31 84 GLY A N 1
ATOM 678 C CA . GLY A 1 84 ? 6.552 -2.534 -14.617 1.00 90.31 84 GLY A CA 1
ATOM 679 C C . GLY A 1 84 ? 6.598 -2.021 -16.059 1.00 90.31 84 GLY A C 1
ATOM 680 O O . GLY A 1 84 ? 7.673 -1.940 -16.643 1.00 90.31 84 GLY A O 1
ATOM 681 N N . GLN A 1 85 ? 5.446 -1.582 -16.574 1.00 91.62 85 GLN A N 1
ATOM 682 C CA . GLN A 1 85 ? 5.290 -1.022 -17.922 1.00 91.62 85 GLN A CA 1
ATOM 683 C C . GLN A 1 85 ? 6.161 0.224 -18.131 1.00 91.62 85 GLN A C 1
ATOM 685 O O . GLN A 1 85 ? 6.992 0.238 -19.030 1.00 91.62 85 GLN A O 1
ATOM 690 N N . ALA A 1 86 ? 6.100 1.194 -17.210 1.00 92.00 86 ALA A N 1
ATOM 691 C CA . ALA A 1 86 ? 6.898 2.418 -17.315 1.00 92.00 86 ALA A CA 1
ATOM 692 C C . ALA A 1 86 ? 8.416 2.164 -17.264 1.00 92.00 86 ALA A C 1
ATOM 694 O O . ALA A 1 86 ? 9.202 2.972 -17.750 1.00 92.00 86 ALA A O 1
ATOM 695 N N . VAL A 1 87 ? 8.859 1.061 -16.649 1.00 94.00 87 VAL A N 1
ATOM 696 C CA . VAL A 1 87 ? 10.280 0.680 -16.671 1.00 94.00 87 VAL A CA 1
ATOM 697 C C . VAL A 1 87 ? 10.666 0.041 -18.001 1.00 94.00 87 VAL A C 1
ATOM 699 O O . VAL A 1 87 ? 11.758 0.322 -18.484 1.00 94.00 87 VAL A O 1
ATOM 702 N N . ARG A 1 88 ? 9.781 -0.754 -18.616 1.00 91.38 88 ARG A N 1
ATOM 703 C CA . ARG A 1 88 ? 10.001 -1.305 -19.962 1.00 91.38 88 ARG A CA 1
ATOM 704 C C . ARG A 1 88 ? 10.102 -0.195 -21.006 1.00 91.38 88 ARG A C 1
ATOM 706 O O . ARG A 1 88 ? 11.081 -0.165 -21.734 1.00 91.38 88 ARG A O 1
ATOM 713 N N . GLU A 1 89 ? 9.173 0.757 -21.002 1.00 91.81 89 GLU A N 1
ATOM 714 C CA . GLU A 1 89 ? 9.189 1.912 -21.915 1.00 91.81 89 GLU A CA 1
ATOM 715 C C . GLU A 1 89 ? 10.497 2.706 -21.807 1.00 91.81 89 GLU A C 1
ATOM 717 O O . GLU A 1 89 ? 11.113 3.041 -22.814 1.00 91.81 89 GLU A O 1
ATOM 722 N N . ARG A 1 90 ? 10.977 2.950 -20.580 1.00 91.12 90 ARG A N 1
ATOM 723 C CA . ARG A 1 90 ? 12.262 3.629 -20.357 1.00 91.12 90 ARG A CA 1
ATOM 724 C C . ARG A 1 90 ? 13.447 2.819 -20.859 1.00 91.12 90 ARG A C 1
ATOM 726 O O . ARG A 1 90 ? 14.367 3.400 -21.416 1.00 91.12 90 ARG A O 1
ATOM 733 N N . LEU A 1 91 ? 13.444 1.505 -20.650 1.00 91.69 91 LEU A N 1
ATOM 734 C CA . LEU A 1 91 ? 14.502 0.633 -21.157 1.00 91.69 91 LEU A CA 1
ATOM 735 C C . LEU A 1 91 ? 14.531 0.643 -22.686 1.00 91.69 91 LEU A C 1
ATOM 737 O O . LEU A 1 91 ? 15.593 0.871 -23.250 1.00 91.69 91 LEU A O 1
ATOM 741 N N . VAL A 1 92 ? 13.379 0.480 -23.340 1.00 91.75 92 VAL A N 1
ATOM 742 C CA . VAL A 1 92 ? 13.270 0.532 -24.806 1.00 91.75 92 VAL A CA 1
ATOM 743 C C . VAL A 1 92 ? 13.732 1.890 -25.324 1.00 91.75 92 VAL A C 1
ATOM 745 O O . VAL A 1 92 ? 14.589 1.947 -26.198 1.00 91.75 92 VAL A O 1
ATOM 748 N N . HIS A 1 93 ? 13.256 2.986 -24.729 1.00 89.12 93 HIS A N 1
ATOM 749 C CA . HIS A 1 93 ? 13.676 4.329 -25.117 1.00 89.12 93 HIS A CA 1
ATOM 750 C C . HIS A 1 93 ? 15.194 4.520 -24.989 1.00 89.12 93 HIS A C 1
ATOM 752 O O . HIS A 1 93 ? 15.826 5.059 -25.893 1.00 89.12 93 HIS A O 1
ATOM 758 N N . LEU A 1 94 ? 15.805 4.057 -23.894 1.00 86.44 94 LEU A N 1
ATOM 759 C CA . LEU A 1 94 ? 17.255 4.138 -23.701 1.00 86.44 94 LEU A CA 1
ATOM 760 C C . LEU A 1 94 ? 18.019 3.306 -24.732 1.00 86.44 94 LEU A C 1
ATOM 762 O O . LEU A 1 94 ? 19.005 3.790 -25.273 1.00 86.44 94 LEU A O 1
ATOM 766 N N . VAL A 1 95 ? 17.565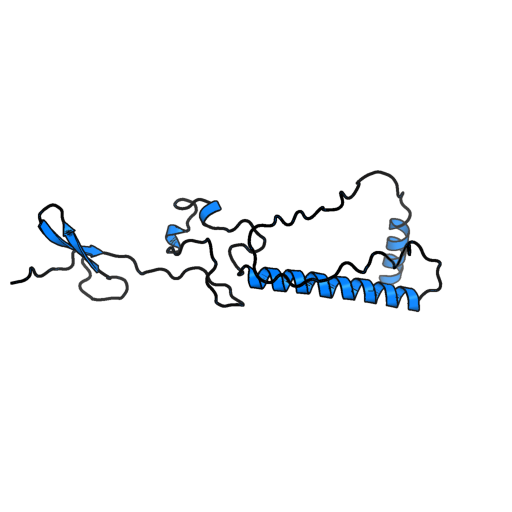 2.087 -25.025 1.00 87.44 95 VAL A N 1
ATOM 767 C CA . VAL A 1 95 ? 18.215 1.211 -26.011 1.00 87.44 95 VAL A CA 1
ATOM 768 C C . VAL A 1 95 ? 18.129 1.818 -27.411 1.00 87.44 95 VAL A C 1
ATOM 770 O O . VAL A 1 95 ? 19.144 1.903 -28.094 1.00 87.44 95 VAL A O 1
ATOM 773 N N . VAL A 1 96 ? 16.953 2.305 -27.815 1.00 88.69 96 VAL A N 1
ATOM 774 C CA . VAL A 1 96 ? 16.744 2.913 -29.137 1.00 88.69 96 VAL A CA 1
ATOM 775 C C . VAL A 1 96 ? 17.544 4.208 -29.279 1.00 88.69 96 VAL A C 1
ATOM 777 O O . VAL A 1 96 ? 18.273 4.374 -30.250 1.00 88.69 96 VAL A O 1
ATOM 780 N N . THR A 1 97 ? 17.466 5.118 -28.304 1.00 86.44 97 THR A N 1
ATOM 781 C CA . THR A 1 97 ? 18.192 6.401 -28.371 1.00 86.44 97 THR A CA 1
ATOM 782 C C . THR A 1 97 ? 19.706 6.216 -28.315 1.00 86.44 97 THR A C 1
ATOM 784 O O . THR A 1 97 ? 20.419 6.864 -29.078 1.00 86.44 97 THR A O 1
ATOM 787 N N . ALA A 1 98 ? 20.209 5.308 -27.474 1.00 80.88 98 ALA A N 1
ATOM 788 C CA . ALA A 1 98 ? 21.634 4.991 -27.421 1.00 80.88 98 ALA A CA 1
ATOM 789 C C . ALA A 1 98 ? 22.118 4.275 -28.694 1.00 80.88 98 ALA A C 1
ATOM 791 O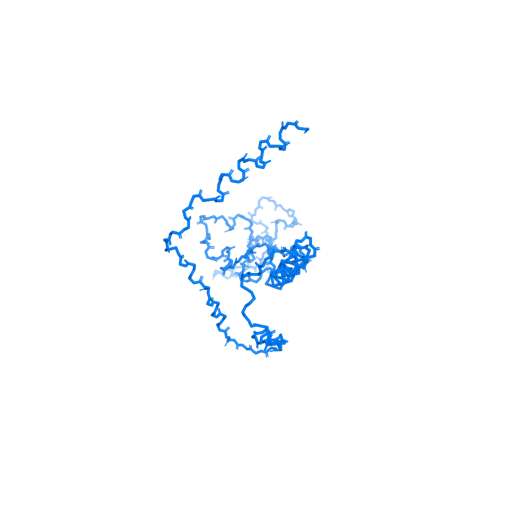 O . ALA A 1 98 ? 23.209 4.575 -29.172 1.00 80.88 98 ALA A O 1
ATOM 792 N N . GLY A 1 99 ? 21.315 3.373 -29.270 1.00 75.56 99 GLY A N 1
ATOM 793 C CA . GLY A 1 99 ? 21.628 2.695 -30.531 1.00 75.56 99 GLY A CA 1
ATOM 794 C C . GLY A 1 99 ? 21.667 3.654 -31.721 1.00 75.56 99 GLY A C 1
ATOM 795 O O . GLY A 1 99 ? 22.622 3.639 -32.496 1.00 75.56 99 GLY A O 1
ATOM 796 N N . LEU A 1 100 ? 20.685 4.554 -31.823 1.00 71.38 100 LEU A N 1
ATOM 797 C CA . LEU A 1 100 ? 20.672 5.606 -32.841 1.00 71.38 100 LEU A CA 1
ATOM 798 C C . LEU A 1 100 ? 21.847 6.567 -32.660 1.00 71.38 100 LEU A C 1
ATOM 800 O O . LEU A 1 100 ? 22.511 6.886 -33.637 1.00 71.38 100 LEU A O 1
ATOM 804 N N . ALA A 1 101 ? 22.168 6.975 -31.430 1.00 75.25 101 ALA A N 1
ATOM 805 C CA . ALA A 1 101 ? 23.335 7.813 -31.167 1.00 75.25 101 ALA A CA 1
ATOM 806 C C . ALA A 1 101 ? 24.648 7.112 -31.553 1.00 75.25 101 ALA A C 1
ATOM 808 O O . ALA A 1 101 ? 25.515 7.742 -32.147 1.00 75.25 101 ALA A O 1
ATOM 809 N N . PHE A 1 102 ? 24.787 5.810 -31.285 1.00 66.62 102 PHE A N 1
ATOM 810 C CA . PHE A 1 102 ? 25.965 5.037 -31.686 1.00 66.62 102 PHE A CA 1
ATOM 811 C C . PHE A 1 102 ? 26.092 4.940 -33.214 1.00 66.62 102 PHE A C 1
ATOM 813 O O . PHE A 1 102 ? 27.173 5.162 -33.758 1.00 66.62 102 PHE A O 1
ATOM 820 N N . SER A 1 103 ? 24.981 4.695 -33.915 1.00 68.50 103 SER A N 1
ATOM 821 C CA . SER A 1 103 ? 24.943 4.668 -35.381 1.00 68.50 103 SER A CA 1
ATOM 822 C C . SER A 1 103 ? 25.227 6.042 -35.993 1.00 68.50 103 SER A C 1
ATOM 824 O O . SER A 1 103 ? 25.990 6.137 -36.947 1.00 68.50 103 SER A O 1
ATOM 826 N N . ILE A 1 104 ? 24.647 7.109 -35.439 1.00 75.81 104 ILE A N 1
ATOM 827 C CA . ILE A 1 104 ? 24.832 8.491 -35.899 1.00 75.81 104 ILE A CA 1
ATOM 828 C C . ILE A 1 104 ? 26.280 8.934 -35.682 1.00 75.81 104 ILE A C 1
ATOM 830 O O . ILE A 1 104 ? 26.886 9.466 -36.604 1.00 75.81 104 ILE A O 1
ATOM 834 N N . VAL A 1 105 ? 26.864 8.671 -34.508 1.00 74.38 105 VAL A N 1
ATOM 835 C CA . VAL A 1 105 ? 28.272 8.988 -34.221 1.00 74.38 105 VAL A CA 1
ATOM 836 C C . VAL A 1 105 ? 29.199 8.212 -35.152 1.00 74.38 105 VAL A C 1
ATOM 838 O O . VAL A 1 105 ? 30.099 8.821 -35.714 1.00 74.38 105 VAL A O 1
ATOM 841 N N . CYS A 1 106 ? 28.946 6.919 -35.384 1.00 65.38 106 CYS A N 1
ATOM 842 C CA . CYS A 1 106 ? 29.725 6.117 -36.330 1.00 65.38 106 CYS A CA 1
ATOM 843 C C . CYS A 1 106 ? 29.630 6.662 -37.766 1.00 65.38 106 CYS A C 1
ATOM 845 O O . CYS A 1 106 ? 30.631 6.710 -38.479 1.00 65.38 106 CYS A O 1
ATOM 847 N N . TYR A 1 107 ? 28.438 7.098 -38.184 1.00 69.00 107 TYR A N 1
ATOM 848 C CA . TYR A 1 107 ? 28.206 7.660 -39.514 1.00 69.00 107 TYR A CA 1
ATOM 849 C C . TYR A 1 107 ? 28.885 9.029 -39.677 1.00 69.00 107 TYR A C 1
ATOM 851 O O . TYR A 1 107 ? 29.534 9.284 -40.687 1.00 69.00 107 TYR A O 1
ATOM 859 N N . LEU A 1 108 ? 28.813 9.886 -38.653 1.00 74.00 108 LEU A N 1
ATOM 860 C CA . LEU A 1 108 ? 29.489 11.186 -38.618 1.00 74.00 108 LEU A CA 1
ATOM 861 C C . LEU A 1 108 ? 31.014 11.054 -38.557 1.00 74.00 108 LEU A C 1
ATOM 863 O O . LEU A 1 108 ? 31.693 11.816 -39.236 1.00 74.00 108 LEU A O 1
ATOM 867 N N . THR A 1 109 ? 31.571 10.089 -37.814 1.00 63.75 109 THR A N 1
ATOM 868 C CA . THR A 1 109 ? 33.025 9.845 -37.831 1.00 63.75 109 THR A CA 1
ATOM 869 C C . THR A 1 109 ? 33.495 9.269 -39.165 1.00 63.75 109 THR A C 1
ATOM 871 O O . THR A 1 109 ? 34.574 9.635 -39.616 1.00 63.75 109 THR A O 1
ATOM 874 N N . CYS A 1 110 ? 32.689 8.434 -39.836 1.00 57.12 110 CYS A N 1
ATOM 875 C CA . CYS A 1 110 ? 32.986 7.969 -41.198 1.00 57.12 110 CYS A CA 1
ATOM 876 C C . CYS A 1 110 ? 32.945 9.093 -42.243 1.00 57.12 110 CYS A C 1
ATOM 878 O O . CYS A 1 110 ? 33.732 9.063 -43.181 1.00 57.12 110 CYS A O 1
ATOM 880 N N . LEU A 1 111 ? 32.055 10.081 -42.101 1.00 66.19 111 LEU A N 1
ATOM 881 C CA . LEU A 1 111 ? 31.973 11.209 -43.038 1.00 66.19 111 LEU A CA 1
ATOM 882 C C . LEU A 1 111 ? 33.072 12.265 -42.832 1.00 66.19 111 LEU A C 1
ATOM 884 O O . LEU A 1 111 ? 33.317 13.048 -43.746 1.00 66.19 111 LEU A O 1
ATOM 888 N N . LEU A 1 112 ? 33.716 12.315 -41.658 1.00 66.56 112 LEU A N 1
ATOM 889 C CA . LEU A 1 112 ? 34.718 13.340 -41.327 1.00 66.56 112 LEU A CA 1
ATOM 890 C C . LEU A 1 112 ? 36.187 12.885 -41.444 1.00 66.56 112 LEU A C 1
ATOM 892 O O . LEU A 1 112 ? 37.070 13.738 -41.353 1.00 66.56 112 LEU A O 1
ATOM 896 N N . GLN A 1 113 ? 36.482 11.594 -41.643 1.00 59.62 113 GLN A N 1
ATOM 897 C CA . GLN A 1 113 ? 37.856 11.106 -41.830 1.00 59.62 113 GLN A CA 1
ATOM 898 C C . GLN A 1 113 ? 37.951 9.860 -42.731 1.00 59.62 113 GLN A C 1
ATOM 900 O O . GLN A 1 113 ? 37.496 8.780 -42.358 1.00 59.62 113 GLN A O 1
ATOM 905 N N . ASP A 1 114 ? 38.683 9.981 -43.846 1.00 57.88 114 ASP A N 1
ATOM 906 C CA . ASP A 1 114 ? 39.271 8.851 -44.579 1.00 57.88 114 ASP A CA 1
ATOM 907 C C . ASP A 1 114 ? 40.430 8.243 -43.764 1.00 57.88 114 ASP A C 1
ATOM 909 O O . ASP A 1 114 ? 41.608 8.504 -44.013 1.00 57.88 114 ASP A O 1
ATOM 913 N N . HIS A 1 115 ? 40.118 7.423 -42.758 1.00 50.09 115 HIS A N 1
ATOM 914 C CA . HIS A 1 115 ? 41.098 6.532 -42.133 1.00 50.09 115 HIS A CA 1
ATOM 915 C C . HIS A 1 115 ? 40.566 5.093 -42.056 1.00 50.09 115 HIS A C 1
ATOM 917 O O . HIS A 1 115 ? 39.385 4.875 -41.786 1.00 50.09 115 HIS A O 1
ATOM 923 N N . PRO A 1 116 ? 41.430 4.095 -42.328 1.00 46.53 116 PRO A N 1
ATOM 924 C CA . PRO A 1 116 ? 41.026 2.733 -42.643 1.00 46.53 116 PRO A CA 1
ATOM 925 C C . PRO A 1 116 ? 40.381 2.033 -41.444 1.00 46.53 116 PRO A C 1
ATOM 927 O O . PRO A 1 116 ? 40.874 2.061 -40.317 1.00 46.53 116 PRO A O 1
ATOM 930 N N . CYS A 1 117 ? 39.265 1.380 -41.744 1.00 45.34 117 CYS A N 1
ATOM 931 C CA . CYS A 1 117 ? 38.387 0.626 -40.863 1.00 45.34 117 CYS A CA 1
ATOM 932 C C . CYS A 1 117 ? 39.117 -0.415 -39.996 1.00 45.34 117 CYS A C 1
ATOM 934 O O . CYS A 1 117 ? 39.967 -1.124 -40.519 1.00 45.34 117 CYS A O 1
ATOM 936 N N . PHE A 1 118 ? 38.656 -0.638 -38.754 1.00 45.06 118 PHE A N 1
ATOM 937 C CA . PHE A 1 118 ? 38.398 -1.981 -38.187 1.00 45.06 118 PHE A CA 1
ATOM 938 C C . PHE A 1 118 ? 37.601 -1.887 -36.858 1.00 45.06 118 PHE A C 1
ATOM 940 O O . PHE A 1 118 ? 37.944 -1.034 -36.041 1.00 45.06 118 PHE A O 1
ATOM 947 N N . PRO A 1 119 ? 36.589 -2.750 -36.581 1.00 50.84 119 PRO A N 1
ATOM 948 C CA . PRO A 1 119 ? 36.069 -3.867 -37.369 1.00 50.84 119 PRO A CA 1
ATOM 949 C C . PRO A 1 119 ? 34.653 -3.605 -37.915 1.00 50.84 119 PRO A C 1
ATOM 951 O O . PRO A 1 119 ? 33.658 -3.729 -37.206 1.00 50.84 119 PRO A O 1
ATOM 954 N N . CYS A 1 120 ? 34.558 -3.412 -39.229 1.00 44.44 120 CYS A N 1
ATOM 955 C CA . CYS A 1 120 ? 33.451 -3.979 -39.991 1.00 44.44 120 CYS A CA 1
ATOM 956 C C . CYS A 1 120 ? 33.788 -5.458 -40.237 1.00 44.44 120 CYS A C 1
ATOM 958 O O . CYS A 1 120 ? 34.563 -5.781 -41.137 1.00 44.44 120 CYS A O 1
ATOM 960 N N . ARG A 1 121 ? 33.234 -6.377 -39.440 1.00 43.12 121 ARG A N 1
ATOM 961 C CA . ARG A 1 121 ? 33.108 -7.787 -39.841 1.00 43.12 121 ARG A CA 1
ATOM 962 C C . ARG A 1 121 ? 31.641 -8.198 -39.744 1.00 43.12 121 ARG A C 1
ATOM 964 O O . ARG A 1 121 ? 31.136 -8.422 -38.658 1.00 43.12 121 ARG A O 1
ATOM 971 N N . ARG A 1 122 ? 31.048 -8.319 -40.939 1.00 40.72 122 ARG A N 1
ATOM 972 C CA . ARG A 1 122 ? 29.738 -8.880 -41.323 1.00 40.72 122 ARG A CA 1
ATOM 973 C C . ARG A 1 122 ? 28.480 -8.106 -40.926 1.00 40.72 122 ARG A C 1
ATOM 975 O O . ARG A 1 122 ? 27.926 -8.266 -39.854 1.00 40.72 122 ARG A O 1
ATOM 982 N N . ALA A 1 123 ? 27.927 -7.426 -41.928 1.00 42.59 123 ALA A N 1
ATOM 983 C CA . ALA A 1 123 ? 26.553 -6.931 -41.976 1.00 42.59 123 ALA A CA 1
ATOM 984 C C . ALA A 1 123 ? 25.495 -8.037 -42.237 1.00 42.59 123 ALA A C 1
ATOM 986 O O . ALA A 1 123 ? 24.421 -7.729 -42.737 1.00 42.59 123 ALA A O 1
ATOM 987 N N . LYS A 1 124 ? 25.786 -9.321 -41.963 1.00 42.12 124 LYS A N 1
ATOM 988 C CA . LYS A 1 124 ? 24.836 -10.435 -42.187 1.00 42.12 124 LYS A CA 1
ATOM 989 C C . LYS A 1 124 ? 24.219 -11.030 -40.915 1.00 42.12 124 LYS A C 1
ATOM 991 O O . LYS A 1 124 ? 23.381 -11.908 -41.045 1.00 42.12 124 LYS A O 1
ATOM 996 N N . ASP A 1 125 ? 24.548 -10.505 -39.735 1.00 35.53 125 ASP A N 1
ATOM 997 C CA . ASP A 1 125 ? 23.999 -11.001 -38.461 1.00 35.53 125 ASP A CA 1
ATOM 998 C C . ASP A 1 125 ? 23.052 -9.982 -37.775 1.00 35.53 125 ASP A C 1
ATOM 1000 O O . ASP A 1 125 ? 22.726 -10.135 -36.604 1.00 35.53 125 ASP A O 1
ATOM 1004 N N . CYS A 1 126 ? 22.610 -8.924 -38.476 1.00 38.94 126 CYS A N 1
ATOM 1005 C CA . CYS A 1 126 ? 21.735 -7.876 -37.913 1.00 38.94 126 CYS A CA 1
ATOM 1006 C C . CYS A 1 126 ? 20.249 -8.007 -38.295 1.00 38.94 126 CYS A C 1
ATOM 1008 O O . CYS A 1 126 ? 19.489 -7.065 -38.080 1.00 38.94 126 CYS A O 1
ATOM 1010 N N . GLU A 1 127 ? 19.824 -9.149 -38.833 1.00 43.41 127 GLU A N 1
ATOM 1011 C CA . GLU A 1 127 ? 18.402 -9.493 -38.925 1.00 43.41 127 GLU A CA 1
ATOM 1012 C C . GLU A 1 127 ? 18.085 -10.595 -37.915 1.00 43.41 127 GLU A C 1
ATOM 1014 O O . GLU A 1 127 ? 17.898 -11.753 -38.267 1.00 43.41 127 GLU A O 1
ATOM 1019 N N . GLU A 1 128 ? 18.027 -10.236 -36.634 1.00 36.22 128 GLU A N 1
ATOM 1020 C CA . GLU A 1 128 ? 17.216 -11.000 -35.688 1.00 36.22 128 GLU A CA 1
ATOM 1021 C C . GLU A 1 128 ? 16.073 -10.099 -35.234 1.00 36.22 128 GLU A C 1
ATOM 1023 O O . GLU A 1 128 ? 16.264 -9.063 -34.593 1.00 36.22 128 GLU A O 1
ATOM 1028 N N . GLY A 1 129 ? 14.890 -10.470 -35.723 1.00 33.16 129 GLY A N 1
ATOM 1029 C CA . GLY A 1 129 ? 13.667 -9.695 -35.704 1.00 33.16 129 GLY A CA 1
ATOM 1030 C C . GLY A 1 129 ? 13.239 -9.225 -34.320 1.00 33.16 129 GLY A C 1
ATOM 1031 O O . GLY A 1 129 ? 13.404 -9.893 -33.300 1.00 33.16 129 GLY A O 1
ATOM 1032 N N . PHE A 1 130 ? 12.617 -8.053 -34.321 1.00 36.97 130 PHE A N 1
ATOM 1033 C CA . PHE A 1 130 ? 11.727 -7.630 -33.257 1.00 36.97 130 PHE A CA 1
ATOM 1034 C C . PHE A 1 130 ? 10.374 -8.312 -33.495 1.00 36.97 130 PHE A C 1
ATOM 1036 O O . PHE A 1 130 ? 9.543 -7.798 -34.239 1.00 36.97 130 PHE A O 1
ATOM 1043 N N . GLU A 1 131 ? 10.184 -9.502 -32.927 1.00 36.97 131 GLU A N 1
ATOM 1044 C CA . GLU A 1 131 ? 8.850 -10.085 -32.774 1.00 36.97 131 GLU A CA 1
ATOM 1045 C C . GLU A 1 131 ? 8.191 -9.477 -31.531 1.00 36.97 131 GLU A C 1
ATOM 1047 O O . GLU A 1 131 ? 8.738 -9.536 -30.425 1.00 36.97 131 GLU A O 1
ATOM 1052 N N . ASP A 1 132 ? 7.017 -8.876 -31.719 1.00 35.56 132 ASP A N 1
ATOM 1053 C CA . ASP A 1 132 ? 6.139 -8.459 -30.631 1.00 35.56 132 ASP A CA 1
ATOM 1054 C C . ASP A 1 132 ? 5.653 -9.696 -29.851 1.00 35.56 132 ASP A C 1
ATOM 1056 O O . ASP A 1 132 ? 5.031 -10.581 -30.443 1.00 35.56 132 ASP A O 1
ATOM 1060 N N . PRO A 1 133 ? 5.857 -9.787 -28.523 1.00 40.94 133 PRO A N 1
ATOM 1061 C CA . PRO A 1 133 ? 5.229 -10.838 -27.741 1.00 40.94 133 PRO A CA 1
ATOM 1062 C C . PRO A 1 133 ? 3.821 -10.401 -27.319 1.00 40.94 133 PRO A C 1
ATOM 1064 O O . PRO A 1 133 ? 3.645 -9.696 -26.318 1.00 40.94 133 PRO A O 1
ATOM 1067 N N . GLU A 1 134 ? 2.821 -10.867 -28.069 1.00 44.00 134 GLU A N 1
ATOM 1068 C CA . GLU A 1 134 ? 1.490 -11.112 -27.514 1.00 44.00 134 GLU A CA 1
ATOM 1069 C C . GLU A 1 134 ? 1.571 -12.154 -26.381 1.00 44.00 134 GLU A C 1
ATOM 1071 O O . GLU A 1 134 ? 2.428 -13.039 -26.345 1.00 44.00 134 GLU A O 1
ATOM 1076 N N . ASP A 1 135 ? 0.687 -11.972 -25.405 1.00 43.38 135 ASP A N 1
ATOM 1077 C CA . ASP A 1 135 ? 0.617 -12.625 -24.102 1.00 43.38 135 ASP A CA 1
ATOM 1078 C C . ASP A 1 135 ? 0.790 -14.153 -24.109 1.00 43.38 135 ASP A C 1
ATOM 1080 O O . ASP A 1 135 ? -0.185 -14.833 -24.397 1.00 43.38 135 ASP A O 1
ATOM 1084 N N . GLN A 1 136 ? 1.919 -14.705 -23.626 1.00 30.78 136 GLN A N 1
ATOM 1085 C CA . GLN A 1 136 ? 1.958 -16.009 -22.929 1.00 30.78 136 GLN A CA 1
ATOM 1086 C C . GLN A 1 136 ? 3.047 -16.050 -21.841 1.00 30.78 136 GLN A C 1
ATOM 1088 O O . GLN A 1 136 ? 4.087 -15.396 -21.919 1.00 30.78 136 GLN A O 1
ATOM 1093 N N . GLY A 1 137 ? 2.738 -16.764 -20.757 1.00 36.03 137 GLY A N 1
ATOM 1094 C CA . GLY A 1 137 ? 3.506 -16.810 -19.518 1.00 36.03 137 GLY A CA 1
ATOM 1095 C C . GLY A 1 137 ? 4.895 -17.441 -19.630 1.00 36.03 137 GLY A C 1
ATOM 1096 O O . GLY A 1 137 ? 5.216 -18.156 -20.566 1.00 36.03 137 GLY A O 1
ATOM 1097 N N . GLU A 1 138 ? 5.691 -17.166 -18.596 1.00 43.69 138 GLU A N 1
ATOM 1098 C CA 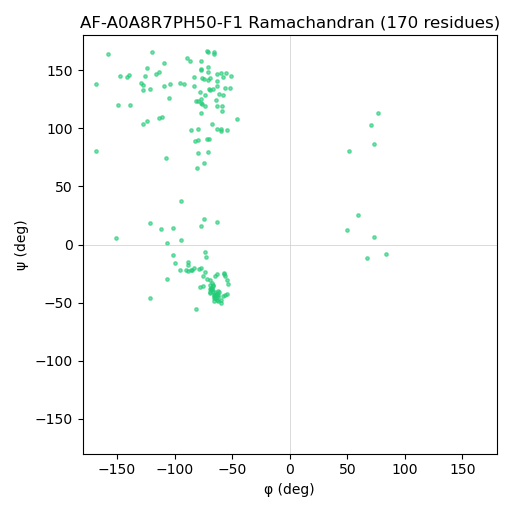. GLU A 1 138 ? 6.888 -17.919 -18.203 1.00 43.69 138 GLU A CA 1
ATOM 1099 C C . GLU A 1 138 ? 7.929 -18.185 -19.303 1.00 43.69 138 GLU A C 1
ATOM 1101 O O . GLU A 1 138 ? 8.097 -19.300 -19.780 1.00 43.69 138 GLU A O 1
ATOM 1106 N N . ALA A 1 139 ? 8.769 -17.191 -19.594 1.00 31.12 139 ALA A N 1
ATOM 1107 C CA . ALA A 1 139 ? 10.084 -17.465 -20.164 1.00 31.12 139 ALA A CA 1
ATOM 1108 C C . ALA A 1 139 ? 11.146 -16.569 -19.524 1.00 31.12 139 ALA A C 1
ATOM 1110 O O . ALA A 1 139 ? 11.082 -15.338 -19.534 1.00 31.12 139 ALA A O 1
ATOM 1111 N N . ALA A 1 140 ? 12.128 -17.220 -18.907 1.00 33.47 140 ALA A N 1
ATOM 1112 C CA . ALA A 1 140 ? 13.301 -16.596 -18.336 1.00 33.47 140 ALA A CA 1
ATOM 1113 C C . ALA A 1 140 ? 14.068 -15.823 -19.419 1.00 33.47 140 ALA A C 1
ATOM 1115 O O . ALA A 1 140 ? 14.651 -16.418 -20.322 1.00 33.47 140 ALA A O 1
ATOM 1116 N N . ILE A 1 141 ? 14.134 -14.497 -19.287 1.00 34.22 141 ILE A N 1
ATOM 1117 C CA . ILE A 1 141 ? 15.060 -13.673 -20.067 1.00 34.22 141 ILE A CA 1
ATOM 1118 C C . ILE A 1 141 ? 16.469 -13.975 -19.551 1.00 34.22 141 ILE A C 1
ATOM 1120 O O . ILE A 1 141 ? 16.962 -13.369 -18.596 1.00 34.22 141 ILE A O 1
ATOM 1124 N N . LYS A 1 142 ? 17.121 -14.960 -20.164 1.00 29.03 142 LYS A N 1
ATOM 1125 C CA . LYS A 1 142 ? 18.534 -15.257 -19.948 1.00 29.03 142 LYS A CA 1
ATOM 1126 C C . LYS A 1 142 ? 19.341 -14.253 -20.768 1.00 29.03 142 LYS A C 1
ATOM 1128 O O . LYS A 1 142 ? 19.831 -14.563 -21.845 1.00 29.03 142 LYS A O 1
ATOM 1133 N N . VAL A 1 143 ? 19.469 -13.029 -20.256 1.00 33.62 143 VAL A N 1
ATOM 1134 C CA . VAL A 1 143 ? 20.442 -12.058 -20.776 1.00 33.62 143 VAL A CA 1
ATOM 1135 C C . VAL A 1 143 ? 21.839 -12.630 -20.554 1.00 33.62 143 VAL A C 1
ATOM 1137 O O . VAL A 1 143 ? 22.390 -12.587 -19.451 1.00 33.62 143 VAL A O 1
ATOM 1140 N N . LYS A 1 144 ? 22.406 -13.219 -21.608 1.00 32.50 144 LYS A N 1
ATOM 1141 C CA . LYS A 1 144 ? 23.819 -13.575 -21.666 1.00 32.50 144 LYS A CA 1
ATOM 1142 C C . LYS A 1 144 ? 24.596 -12.270 -21.797 1.00 32.50 144 LYS A C 1
ATOM 1144 O O . LYS A 1 144 ? 24.816 -11.772 -22.892 1.00 32.50 144 LYS A O 1
ATOM 1149 N N . TRP A 1 145 ? 24.977 -11.699 -20.659 1.00 30.41 145 TRP A N 1
ATOM 1150 C CA . TRP A 1 145 ? 25.968 -10.633 -20.632 1.00 30.41 145 TRP A CA 1
ATOM 1151 C C . TRP A 1 145 ? 27.252 -11.164 -21.277 1.00 30.41 145 TRP A C 1
ATOM 1153 O O . TRP A 1 145 ? 27.724 -12.233 -20.864 1.00 30.41 145 TRP A O 1
ATOM 1163 N N . PRO A 1 146 ? 27.846 -10.469 -22.261 1.00 33.56 146 PRO A N 1
ATOM 1164 C CA . PRO A 1 146 ? 29.208 -10.777 -22.640 1.00 33.56 146 PRO A CA 1
ATOM 1165 C C . PRO A 1 146 ? 30.071 -10.588 -21.391 1.00 33.56 146 PRO A C 1
ATOM 1167 O O . PRO A 1 146 ? 30.112 -9.511 -20.794 1.00 33.56 146 PRO A O 1
ATOM 1170 N N . ARG A 1 147 ? 30.726 -11.674 -20.962 1.00 31.98 147 ARG A N 1
ATOM 1171 C CA . ARG A 1 147 ? 31.876 -11.612 -20.059 1.00 31.98 147 ARG A CA 1
ATOM 1172 C C . ARG A 1 147 ? 32.874 -10.679 -20.733 1.00 31.98 147 ARG A C 1
ATOM 1174 O O . ARG A 1 147 ? 33.583 -11.099 -21.642 1.00 31.98 147 ARG A O 1
ATOM 1181 N N . LEU A 1 148 ? 32.890 -9.416 -20.315 1.00 35.06 148 LEU A N 1
ATOM 1182 C CA . LEU A 1 148 ? 33.989 -8.509 -20.592 1.00 35.06 148 LEU A CA 1
ATOM 1183 C C . LEU A 1 148 ? 35.221 -9.150 -19.963 1.00 35.06 148 LEU A C 1
ATOM 1185 O O . LEU A 1 148 ? 35.406 -9.138 -18.746 1.00 35.06 148 LEU A O 1
ATOM 1189 N N . PHE A 1 149 ? 35.996 -9.807 -20.818 1.00 30.80 149 PHE A N 1
ATOM 1190 C CA . PHE A 1 149 ? 37.326 -10.290 -20.521 1.00 30.80 149 PHE A CA 1
ATOM 1191 C C . PHE A 1 149 ? 38.171 -9.074 -20.137 1.00 30.80 149 PHE A C 1
ATOM 1193 O O . PHE A 1 149 ? 38.670 -8.336 -20.981 1.00 30.80 149 PHE A O 1
ATOM 1200 N N . PHE A 1 150 ? 38.310 -8.863 -18.831 1.00 39.19 150 PHE A N 1
ATOM 1201 C CA . PHE A 1 150 ? 39.490 -8.232 -18.269 1.00 39.19 150 PHE A CA 1
ATOM 1202 C C . PHE A 1 150 ? 40.641 -9.213 -18.484 1.00 39.19 150 PHE A C 1
ATOM 1204 O O . PHE A 1 150 ? 40.727 -10.240 -17.815 1.00 39.19 150 PHE A O 1
ATOM 1211 N N . GLY A 1 151 ? 41.484 -8.928 -19.469 1.00 31.83 151 GLY A N 1
ATOM 1212 C CA . GLY A 1 151 ? 42.609 -9.784 -19.807 1.00 31.83 151 GLY A CA 1
ATOM 1213 C C . GLY A 1 151 ? 43.566 -9.108 -20.772 1.00 31.83 151 GLY A C 1
ATOM 1214 O O . GLY A 1 151 ? 43.524 -9.391 -21.956 1.00 31.83 151 GLY A O 1
ATOM 1215 N N . GLY A 1 152 ? 44.430 -8.248 -20.228 1.00 40.09 152 GLY A N 1
ATOM 1216 C CA . GLY A 1 152 ? 45.808 -8.098 -20.700 1.00 40.09 152 GLY A CA 1
ATOM 1217 C C . GLY A 1 152 ? 46.054 -7.318 -21.994 1.00 40.09 152 GLY A C 1
ATOM 1218 O O . GLY A 1 152 ? 45.824 -7.807 -23.087 1.00 40.09 152 GLY A O 1
ATOM 1219 N N . GLN A 1 153 ? 46.714 -6.170 -21.816 1.00 46.00 153 GLN A N 1
ATOM 1220 C CA . GLN A 1 153 ? 47.541 -5.454 -22.795 1.00 46.00 153 GLN A CA 1
ATOM 1221 C C . GLN A 1 153 ? 46.811 -4.729 -23.939 1.00 46.00 153 GLN A C 1
ATOM 1223 O O . GLN A 1 153 ? 46.787 -5.167 -25.081 1.00 46.00 153 GLN A O 1
ATOM 1228 N N . MET A 1 154 ? 46.402 -3.486 -23.668 1.00 32.03 154 MET A N 1
ATOM 1229 C CA . MET A 1 154 ? 46.749 -2.414 -24.601 1.00 32.03 154 MET A CA 1
ATOM 1230 C C . MET A 1 154 ? 47.417 -1.287 -23.819 1.00 32.03 154 MET A C 1
ATOM 1232 O O . MET A 1 154 ? 46.825 -0.574 -23.011 1.00 32.03 154 MET A O 1
ATOM 1236 N N . VAL A 1 155 ? 48.729 -1.267 -23.997 1.00 40.34 155 VAL A N 1
ATOM 1237 C CA . VAL A 1 155 ? 49.729 -0.486 -23.292 1.00 40.34 155 VAL A CA 1
ATOM 1238 C C . VAL A 1 155 ? 49.635 0.971 -23.758 1.00 40.34 155 VAL A C 1
ATOM 1240 O O . VAL A 1 155 ? 49.785 1.263 -24.938 1.00 40.34 155 VAL A O 1
ATOM 1243 N N . MET A 1 156 ? 49.354 1.876 -22.820 1.00 43.34 156 MET A N 1
ATOM 1244 C CA . MET A 1 156 ? 49.904 3.240 -22.702 1.00 43.34 156 MET A CA 1
ATOM 1245 C C . MET A 1 156 ? 49.921 4.217 -23.904 1.00 43.34 156 MET A C 1
ATOM 1247 O O . MET A 1 156 ? 50.544 5.267 -23.783 1.00 43.34 156 MET A O 1
ATOM 1251 N N . SER A 1 157 ? 49.235 3.978 -25.025 1.00 46.88 157 SER A N 1
ATOM 1252 C CA . SER A 1 157 ? 49.277 4.916 -26.171 1.00 46.88 157 SER A CA 1
ATOM 1253 C C . SER A 1 157 ? 48.119 5.932 -26.213 1.00 46.88 157 SER A C 1
ATOM 1255 O O . SER A 1 157 ? 48.260 7.017 -26.766 1.00 46.88 157 SER A O 1
ATOM 1257 N N . VAL A 1 158 ? 46.982 5.656 -25.561 1.00 45.12 158 VAL A N 1
ATOM 1258 C CA . VAL A 1 158 ? 45.793 6.539 -25.647 1.00 45.12 158 VAL A CA 1
ATOM 1259 C C . VAL A 1 158 ? 45.791 7.653 -24.582 1.00 45.12 158 VAL A C 1
ATOM 1261 O O . VAL A 1 158 ? 45.201 8.713 -24.782 1.00 45.12 158 VAL A O 1
ATOM 1264 N N . GLN A 1 159 ? 46.505 7.474 -23.463 1.00 43.75 159 GLN A N 1
ATOM 1265 C CA . GLN A 1 159 ? 46.576 8.490 -22.398 1.00 43.75 159 GLN A CA 1
ATOM 1266 C C . GLN A 1 159 ? 47.472 9.693 -22.745 1.00 43.75 159 GLN A C 1
ATOM 1268 O 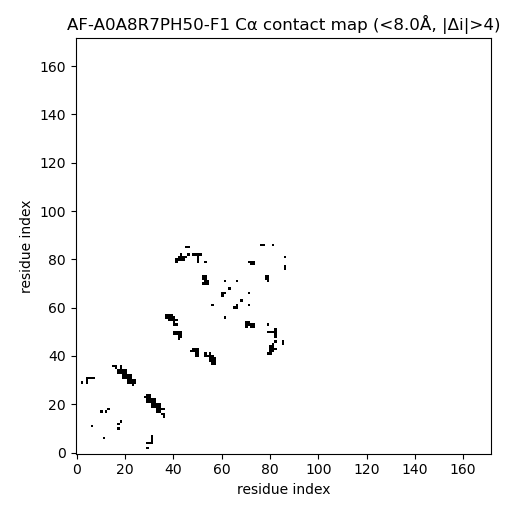O . GLN A 1 159 ? 47.227 10.794 -22.251 1.00 43.75 159 GLN A O 1
ATOM 1273 N N . SER A 1 160 ? 48.481 9.527 -23.605 1.00 47.84 160 SER A N 1
ATOM 1274 C CA . SER A 1 160 ? 49.363 10.624 -24.031 1.00 47.84 160 SER A CA 1
ATOM 1275 C C . SER A 1 160 ? 48.688 11.556 -25.045 1.00 47.84 160 SER A C 1
ATOM 1277 O O . SER A 1 160 ? 48.862 12.774 -24.959 1.00 47.84 160 SER A O 1
ATOM 1279 N N . SER A 1 161 ? 47.847 11.020 -25.937 1.00 52.88 161 SER A N 1
ATOM 1280 C CA . SER A 1 161 ? 47.070 11.824 -26.893 1.00 52.88 161 SER A CA 1
ATOM 1281 C C . SER A 1 161 ? 45.980 12.655 -26.216 1.00 52.88 161 SER A C 1
ATOM 1283 O O . SER A 1 161 ? 45.818 13.827 -26.555 1.00 52.88 161 SER A O 1
ATOM 1285 N N . LEU A 1 162 ? 45.300 12.119 -25.193 1.00 52.16 162 LEU A N 1
ATOM 1286 C CA . LEU A 1 162 ? 44.291 12.889 -24.454 1.00 52.16 162 LEU A CA 1
ATOM 1287 C C . LEU A 1 162 ? 44.911 14.053 -23.664 1.00 52.16 162 LEU A C 1
ATOM 1289 O O . LEU A 1 162 ? 44.329 15.132 -23.603 1.00 52.16 162 LEU A O 1
ATOM 1293 N N . ARG A 1 163 ? 46.120 13.876 -23.109 1.00 54.56 163 ARG A N 1
ATOM 1294 C CA . ARG A 1 163 ? 46.845 14.963 -22.427 1.00 54.56 163 ARG A CA 1
ATOM 1295 C C . ARG A 1 163 ? 47.285 16.069 -23.387 1.00 54.56 163 ARG A C 1
ATOM 1297 O O . ARG A 1 163 ? 47.184 17.230 -23.011 1.00 54.56 163 ARG A O 1
ATOM 1304 N N . ARG A 1 164 ? 47.712 15.729 -24.612 1.00 53.50 164 ARG A N 1
ATOM 1305 C CA . ARG A 1 164 ? 48.057 16.722 -25.648 1.00 53.50 164 ARG A CA 1
ATOM 1306 C C . ARG A 1 164 ? 46.836 17.485 -26.165 1.00 53.50 164 ARG A C 1
ATOM 1308 O O . ARG A 1 164 ? 46.930 18.690 -26.383 1.00 53.50 164 ARG A O 1
ATOM 1315 N N . MET A 1 165 ? 45.693 16.814 -26.309 1.00 52.28 165 MET A N 1
ATOM 1316 C CA . MET A 1 165 ? 44.448 17.477 -26.708 1.00 52.28 165 MET A CA 1
ATOM 1317 C C . MET A 1 165 ? 43.906 18.401 -25.610 1.00 52.28 165 MET A C 1
ATOM 1319 O O . MET A 1 165 ? 43.514 19.522 -25.914 1.00 52.28 165 MET A O 1
ATOM 1323 N N . LEU A 1 166 ? 43.965 17.999 -24.333 1.00 56.53 166 LEU A N 1
ATOM 1324 C CA . LEU A 1 166 ? 43.564 18.872 -23.221 1.00 56.53 166 LEU A CA 1
ATOM 1325 C C . LEU A 1 166 ? 44.498 20.079 -23.032 1.00 56.53 166 LEU A C 1
ATOM 1327 O O . LEU A 1 166 ? 44.020 21.150 -22.673 1.00 56.53 166 LEU A O 1
ATOM 1331 N N . SER A 1 167 ? 45.801 19.952 -23.304 1.00 50.72 167 SER A N 1
ATOM 1332 C CA . SER A 1 167 ? 46.728 21.091 -23.214 1.00 50.72 167 SER A CA 1
ATOM 1333 C C . SER A 1 167 ? 46.550 22.121 -24.333 1.00 50.72 167 SER A C 1
ATOM 1335 O O . SER A 1 167 ? 46.797 23.298 -24.103 1.00 50.72 167 SER A O 1
ATOM 1337 N N . LEU A 1 168 ? 46.101 21.704 -25.523 1.00 53.97 168 LEU A N 1
ATOM 1338 C CA . LEU A 1 168 ? 45.809 22.623 -26.632 1.00 53.97 168 LEU A CA 1
ATOM 1339 C C . LEU A 1 168 ? 44.453 23.328 -26.473 1.00 53.97 168 LEU A C 1
ATOM 1341 O O . LEU A 1 168 ? 44.251 24.390 -27.050 1.00 53.97 168 LEU A O 1
ATOM 1345 N N . TRP A 1 169 ? 43.544 22.763 -25.674 1.00 48.94 169 TRP A N 1
ATOM 1346 C CA . TRP A 1 169 ? 42.218 23.332 -25.414 1.00 48.94 169 TRP A CA 1
ATOM 1347 C C . TRP A 1 169 ? 42.190 24.323 -24.235 1.00 48.94 169 TRP A C 1
ATOM 1349 O O . TRP A 1 169 ? 41.256 25.099 -24.119 1.00 48.94 169 TRP A O 1
ATOM 1359 N N . LEU A 1 170 ? 43.204 24.319 -23.360 1.00 49.72 170 LEU A N 1
ATOM 1360 C CA . LEU A 1 170 ? 43.316 25.229 -22.202 1.00 49.72 170 LEU A CA 1
ATOM 1361 C C . LEU A 1 170 ? 44.145 26.503 -22.478 1.00 49.72 170 LEU A C 1
ATOM 1363 O O . LEU A 1 170 ? 44.383 27.282 -21.559 1.00 49.72 170 LEU A O 1
ATOM 1367 N N . LEU A 1 171 ? 44.603 26.706 -23.717 1.00 52.25 171 LEU A N 1
ATOM 1368 C CA . LEU A 1 171 ? 45.421 27.854 -24.145 1.00 52.25 171 LEU A CA 1
ATOM 1369 C C . LEU A 1 171 ? 44.776 28.672 -25.281 1.00 52.25 171 LEU A C 1
ATOM 1371 O O . LEU A 1 171 ? 45.470 29.441 -25.944 1.00 52.25 171 LEU A O 1
ATOM 1375 N N . ASN A 1 172 ? 43.464 28.529 -25.485 1.00 47.22 172 ASN A N 1
ATOM 1376 C CA . ASN A 1 172 ? 42.657 29.389 -26.354 1.00 47.22 172 ASN A CA 1
ATOM 1377 C C . ASN A 1 172 ? 41.375 29.799 -25.626 1.00 47.22 172 ASN A C 1
ATOM 1379 O O . ASN A 1 172 ? 40.734 28.888 -25.054 1.00 47.22 172 ASN A O 1
#

Radius of gyration: 30.87 Å; Cα contacts (8 Å, |Δi|>4): 111; chains: 1; bounding box: 84×47×70 Å

Sequence (172 aa):
MVQRLTYRKRHSYATKSNQTRVVKTPGGRLVYQYTKKRASGPKCPVTGKKIQGIPHLRPTEYKRSRLSRNRRTVNRPYGGVLSGQAVRERLVHLVVTAGLAFSIVCYLTCLLQDHPCFPCRRAKDCEEGFEDPEDQGEAAIKVKWPRLFFGGQMVMSVQSSLRRMLSLWLLN

Secondary structure (DSSP, 8-state):
-PPP---SSS--S--TTS-EEEEE-TTS-EEEEEPPPPPPPPB-TTT-PBPTTS----TTTSSTTTS-SGGG--SSTTTTTS-HHHHHHHHHHHHHHHHHHHHHHHHHHHHH----------TTS---------S--------------------SSHHHHHHHHHHHHS--

Nearest PDB structures (foldseek):
  8jiv-assembly1_Cg  TM=9.656E-01  e=9.851E-15  Triticum aestivum
  8ipb-assembly1_PB  TM=9.078E-01  e=1.759E-15  Triticum aestivum
  8b2l-assembly1_T3  TM=8.686E-01  e=2.797E-15  Nicotiana tabacum
  7qiz-assembly1_i  TM=8.585E-01  e=3.896E-15  Solanum lycopersicum
  4v7e-assembly1_Cg  TM=8.934E-01  e=2.331E-14  Triticum aestivum

Foldseek 3Di:
DDDDEADPDPDRDPDLQQDWDWDQDPVRDTYTDGDGHFADAQAAPPPRHHQPQADRDDVVCVDCVNDPPNNHADPDVVGRHHHPVVVVVVVVVCVVVVVVVVVVVVVVVVVPDPDDDPDPDDPPPPPPDDDDDDDDDDDDPPPPDPPPPPDDDDDDDPVVVVVVVVVVVVPD

Organism: Triticum urartu (NCBI:txid4572)

Solvent-accessible surface area (backbone atoms only — not comparable to full-atom values): 11594 Å² total; per-residue (Å²): 135,83,89,83,82,69,80,91,57,92,71,83,64,92,44,83,75,59,38,68,42,84,42,75,44,96,86,75,42,78,44,73,42,81,42,78,70,86,46,74,54,63,50,11,84,86,76,62,46,67,40,83,89,48,73,59,50,48,76,82,53,66,35,75,92,74,35,61,69,70,59,64,45,46,101,53,89,57,36,78,50,49,41,74,66,62,49,50,54,50,51,51,51,50,52,52,53,51,49,49,48,52,52,50,50,53,51,53,52,58,73,74,45,100,67,88,83,82,83,90,78,72,94,80,77,81,83,73,78,88,76,83,82,72,93,75,82,90,76,84,84,77,77,76,70,78,78,78,76,86,72,83,85,86,75,84,65,68,67,58,54,52,52,54,52,53,57,64,60,75,76,110